Protein AF-A0A966NHW4-F1 (afdb_monomer_lite)

Sequence (56 aa):
MTTFSSVVALRLEGNHLRIAVPNVLVKERIENRYLPILDGVLSDIGKPGTRLVVEV

Structure (mmCIF, N/CA/C/O backbone):
data_AF-A0A966NHW4-F1
#
_entry.id   AF-A0A966NHW4-F1
#
loop_
_atom_site.group_PDB
_atom_site.id
_atom_site.type_symbol
_atom_site.label_atom_id
_atom_site.label_alt_id
_atom_site.label_comp_id
_atom_site.label_as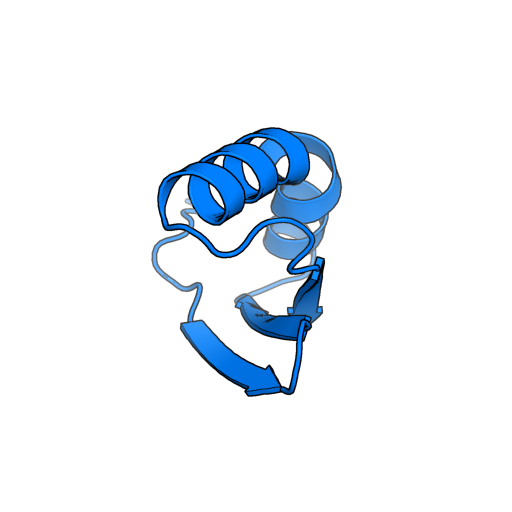ym_id
_atom_site.label_entity_id
_atom_site.label_seq_id
_atom_site.pdbx_PDB_ins_code
_atom_site.Cartn_x
_atom_site.Cartn_y
_atom_site.Cartn_z
_atom_site.occupancy
_atom_site.B_iso_or_equiv
_atom_site.auth_seq_id
_atom_site.auth_comp_id
_atom_site.auth_asym_id
_atom_site.auth_atom_id
_atom_site.pdbx_PDB_model_num
ATOM 1 N N . MET A 1 1 ? 16.487 6.450 -11.678 1.00 47.50 1 MET A N 1
ATOM 2 C CA . MET A 1 1 ? 15.371 7.405 -11.509 1.00 47.50 1 MET A CA 1
ATOM 3 C C . MET A 1 1 ? 14.146 6.592 -11.096 1.00 47.50 1 MET A C 1
ATOM 5 O O . MET A 1 1 ? 13.597 5.883 -11.921 1.00 47.50 1 MET A O 1
ATOM 9 N N . THR A 1 2 ? 13.835 6.541 -9.798 1.00 51.34 2 THR A N 1
ATOM 10 C CA . THR A 1 2 ? 12.802 5.661 -9.210 1.00 51.34 2 THR A CA 1
ATOM 11 C C . THR A 1 2 ? 11.666 6.515 -8.666 1.00 51.34 2 THR A C 1
ATOM 13 O O . THR A 1 2 ? 11.567 6.772 -7.466 1.00 51.34 2 THR A O 1
ATOM 16 N N . THR A 1 3 ? 10.872 7.062 -9.577 1.00 55.31 3 THR A N 1
ATOM 17 C CA . THR A 1 3 ? 9.779 7.974 -9.235 1.00 55.31 3 THR A CA 1
ATOM 18 C C . THR A 1 3 ? 8.476 7.186 -9.117 1.00 55.31 3 THR A C 1
ATOM 20 O O . THR A 1 3 ? 8.272 6.209 -9.832 1.00 55.31 3 THR A O 1
ATOM 23 N N . PHE A 1 4 ? 7.573 7.646 -8.249 1.00 62.84 4 PHE A N 1
ATOM 24 C CA . PHE A 1 4 ? 6.189 7.167 -8.095 1.00 62.84 4 PHE A CA 1
ATOM 25 C C . PHE A 1 4 ? 5.361 7.144 -9.395 1.00 62.84 4 PHE A C 1
ATOM 27 O O . PHE A 1 4 ? 4.239 6.657 -9.402 1.00 62.84 4 PHE A O 1
ATOM 34 N N . SER A 1 5 ? 5.906 7.657 -10.497 1.00 62.31 5 SER A N 1
ATOM 35 C CA . SER A 1 5 ? 5.282 7.778 -11.815 1.00 62.31 5 SER A CA 1
ATOM 36 C C . SER A 1 5 ? 4.776 6.460 -12.405 1.00 62.31 5 SER A C 1
ATOM 38 O O . SER A 1 5 ? 3.941 6.488 -13.299 1.00 62.31 5 SER A O 1
ATOM 40 N N . SER A 1 6 ? 5.280 5.321 -11.931 1.00 74.88 6 SER A N 1
ATOM 41 C CA . SER A 1 6 ? 4.868 3.989 -12.392 1.00 74.88 6 SER A CA 1
ATOM 42 C C . SER A 1 6 ? 3.956 3.262 -11.400 1.00 74.88 6 SER A C 1
ATOM 44 O O . SER A 1 6 ? 3.725 2.069 -11.565 1.00 74.88 6 SER A O 1
ATOM 46 N N . VAL A 1 7 ? 3.478 3.945 -10.353 1.00 82.38 7 VAL A N 1
ATOM 47 C CA . VAL A 1 7 ? 2.527 3.366 -9.400 1.00 82.38 7 VAL A CA 1
ATOM 48 C C . VAL A 1 7 ? 1.125 3.433 -9.990 1.00 82.38 7 VAL A C 1
ATOM 50 O O . VAL A 1 7 ? 0.663 4.507 -10.375 1.00 82.38 7 VAL A O 1
ATOM 53 N N . VAL A 1 8 ? 0.442 2.292 -10.044 1.00 85.81 8 VAL A N 1
ATOM 54 C CA . VAL A 1 8 ? -0.906 2.187 -10.616 1.00 85.81 8 VAL A CA 1
ATOM 55 C C . VAL A 1 8 ? -1.869 1.677 -9.554 1.00 85.81 8 VAL A C 1
ATOM 57 O O . VAL A 1 8 ? -1.590 0.690 -8.877 1.00 85.81 8 VAL A O 1
ATOM 60 N N . ALA A 1 9 ? -3.017 2.338 -9.402 1.00 87.19 9 ALA A N 1
ATOM 61 C CA . ALA A 1 9 ? -4.086 1.837 -8.548 1.00 87.19 9 ALA A CA 1
ATOM 62 C C . ALA A 1 9 ? -4.753 0.629 -9.215 1.00 87.19 9 ALA A C 1
ATOM 64 O O . ALA A 1 9 ? -5.249 0.732 -10.335 1.00 87.19 9 ALA A O 1
ATOM 65 N N . LEU A 1 10 ? -4.764 -0.510 -8.524 1.00 89.25 10 LEU A N 1
ATOM 66 C CA . LEU A 1 10 ? -5.360 -1.742 -9.032 1.00 89.25 10 LEU A CA 1
ATOM 67 C C . LEU A 1 10 ? -6.831 -1.842 -8.642 1.00 89.25 10 LEU A C 1
ATOM 69 O O . LEU A 1 10 ? -7.696 -2.062 -9.489 1.00 89.25 10 LEU A O 1
ATOM 73 N N . ARG A 1 11 ? -7.119 -1.715 -7.343 1.00 89.56 11 ARG A N 1
ATOM 74 C CA . ARG A 1 11 ? -8.472 -1.890 -6.813 1.00 89.56 11 ARG A CA 1
ATOM 75 C C . ARG A 1 11 ? -8.619 -1.270 -5.429 1.00 89.56 11 ARG A C 1
ATOM 77 O O . ARG A 1 11 ? -7.672 -1.257 -4.649 1.00 89.56 11 ARG A O 1
ATOM 84 N N . LEU A 1 12 ? -9.827 -0.812 -5.117 1.00 87.88 12 LEU A N 1
ATOM 85 C CA . LEU A 1 12 ? -10.256 -0.504 -3.757 1.00 87.88 12 LEU A CA 1
ATOM 86 C C . LEU A 1 12 ? -11.297 -1.543 -3.325 1.00 87.88 12 LEU A C 1
ATOM 88 O O . LEU A 1 12 ? -12.379 -1.598 -3.907 1.00 87.88 12 LEU A O 1
ATOM 92 N N . GLU A 1 13 ? -10.968 -2.360 -2.325 1.00 88.19 13 GLU A N 1
ATOM 93 C CA . GLU A 1 13 ? -11.867 -3.379 -1.766 1.00 88.19 13 GLU A CA 1
ATOM 94 C C . GLU A 1 13 ? -12.112 -3.096 -0.285 1.00 88.19 13 GLU A C 1
ATOM 96 O O . GLU A 1 13 ? -11.226 -3.255 0.560 1.00 88.19 13 GLU A O 1
ATOM 101 N N . GLY A 1 14 ? -13.325 -2.639 0.036 1.00 87.56 14 GLY A N 1
ATOM 102 C CA . GLY A 1 14 ? -13.656 -2.171 1.379 1.00 87.56 14 GLY A CA 1
ATOM 103 C C . GLY A 1 14 ? -12.725 -1.033 1.794 1.00 87.56 14 GLY A C 1
ATOM 104 O O . GLY A 1 14 ? -12.765 0.044 1.205 1.00 87.56 14 GLY A O 1
ATOM 105 N N . ASN A 1 15 ? -11.870 -1.301 2.783 1.00 90.69 15 ASN A N 1
ATOM 106 C CA . ASN A 1 15 ? -10.888 -0.348 3.299 1.00 90.69 15 ASN A CA 1
ATOM 107 C C . ASN A 1 15 ? -9.445 -0.671 2.875 1.00 90.69 15 ASN A C 1
ATOM 109 O O . ASN A 1 15 ? -8.512 -0.225 3.530 1.00 90.69 15 ASN A O 1
ATOM 113 N N . HIS A 1 16 ? -9.239 -1.473 1.828 1.00 90.88 16 HIS A N 1
ATOM 114 C CA . HIS A 1 16 ? -7.907 -1.793 1.312 1.00 90.88 16 HIS A CA 1
ATOM 115 C C . HIS A 1 16 ? -7.729 -1.213 -0.091 1.00 90.88 16 HIS A C 1
ATOM 117 O O . HIS A 1 16 ? -8.411 -1.627 -1.032 1.00 90.88 16 HIS A O 1
ATOM 123 N N . LEU A 1 17 ? -6.810 -0.257 -0.232 1.00 90.25 17 LEU A N 1
ATOM 124 C CA . LEU A 1 17 ? -6.408 0.300 -1.520 1.00 90.25 17 LEU A CA 1
ATOM 125 C C . LEU A 1 17 ? -5.166 -0.436 -2.017 1.00 90.25 17 LEU A C 1
ATOM 127 O O . LEU A 1 17 ? -4.080 -0.286 -1.459 1.00 90.25 17 LEU A O 1
ATOM 131 N N . ARG A 1 18 ? -5.329 -1.217 -3.081 1.00 92.94 18 ARG A N 1
ATOM 132 C CA . ARG A 1 18 ? -4.259 -2.007 -3.684 1.00 92.94 18 ARG A CA 1
ATOM 133 C C . ARG A 1 18 ? -3.586 -1.230 -4.809 1.00 92.94 18 ARG A C 1
ATOM 135 O O . ARG A 1 18 ? -4.266 -0.744 -5.718 1.00 92.94 18 ARG A O 1
ATOM 142 N N . ILE A 1 19 ? -2.262 -1.136 -4.754 1.00 91.12 19 ILE A N 1
ATOM 143 C CA . ILE A 1 19 ? -1.434 -0.462 -5.756 1.00 91.12 19 ILE A CA 1
ATOM 144 C C . ILE A 1 19 ? -0.346 -1.402 -6.281 1.00 91.12 19 ILE A C 1
ATOM 146 O O . ILE A 1 19 ? 0.230 -2.176 -5.518 1.00 91.12 19 ILE A O 1
ATOM 150 N N . ALA A 1 20 ? -0.056 -1.305 -7.575 1.00 91.50 20 ALA A N 1
ATOM 151 C CA . ALA A 1 20 ? 1.082 -1.954 -8.215 1.00 91.50 20 ALA A CA 1
ATOM 152 C C . ALA A 1 20 ? 2.261 -0.984 -8.295 1.00 91.50 20 ALA A C 1
ATOM 154 O O . ALA A 1 20 ? 2.073 0.196 -8.611 1.00 91.50 20 ALA A O 1
ATOM 155 N N . VAL A 1 21 ? 3.471 -1.476 -8.047 1.00 89.75 21 VAL A N 1
ATOM 156 C CA . VAL A 1 21 ? 4.720 -0.714 -8.139 1.00 89.75 21 VAL A CA 1
ATOM 157 C C . VAL A 1 21 ? 5.729 -1.457 -9.015 1.00 89.75 21 VAL A C 1
ATOM 159 O O . VAL A 1 21 ? 5.718 -2.677 -9.060 1.00 89.75 21 VAL A O 1
ATOM 162 N N . PRO A 1 22 ? 6.659 -0.766 -9.692 1.00 87.75 22 PRO A N 1
ATOM 163 C CA . PRO A 1 22 ? 7.498 -1.402 -10.711 1.00 87.75 22 PRO A CA 1
ATOM 164 C C . PRO A 1 22 ? 8.611 -2.308 -10.159 1.00 87.75 22 PRO A C 1
ATOM 166 O O . PRO A 1 22 ? 9.258 -3.009 -10.932 1.00 87.75 22 PRO A O 1
ATOM 169 N N . ASN A 1 23 ? 8.942 -2.216 -8.866 1.00 86.94 23 ASN A N 1
ATOM 170 C CA . ASN A 1 23 ? 9.974 -3.032 -8.224 1.00 86.94 23 ASN A CA 1
ATOM 171 C C . ASN A 1 23 ? 9.916 -2.929 -6.691 1.00 86.94 23 ASN A C 1
ATOM 173 O O . ASN A 1 23 ? 9.344 -1.994 -6.123 1.00 86.94 23 ASN A O 1
ATOM 177 N N . VAL A 1 24 ? 10.601 -3.867 -6.031 1.00 89.50 24 VAL A N 1
ATOM 178 C CA . VAL A 1 24 ? 10.709 -3.972 -4.566 1.00 89.50 24 VAL A CA 1
ATOM 179 C C . VAL A 1 24 ? 11.260 -2.696 -3.924 1.00 89.50 24 VAL A C 1
ATOM 181 O O . VAL A 1 24 ? 10.761 -2.272 -2.890 1.00 89.50 24 VAL A O 1
ATOM 184 N N . LEU A 1 25 ? 12.220 -2.017 -4.558 1.00 88.31 25 LEU A N 1
ATOM 185 C CA . LEU A 1 25 ? 12.799 -0.784 -4.015 1.00 88.31 25 LEU A CA 1
ATOM 186 C C . LEU A 1 25 ? 11.757 0.343 -3.888 1.00 88.31 25 LEU A C 1
ATOM 188 O O . LEU A 1 25 ? 11.804 1.139 -2.949 1.00 88.31 25 LEU A O 1
ATOM 192 N N . VAL A 1 26 ? 10.810 0.431 -4.829 1.00 87.56 26 VAL A N 1
ATOM 193 C CA . VAL A 1 26 ? 9.688 1.375 -4.721 1.00 87.56 26 VAL A CA 1
ATOM 194 C C . VAL A 1 26 ? 8.733 0.935 -3.616 1.00 87.56 26 VAL A C 1
ATOM 196 O O . VAL A 1 26 ? 8.329 1.784 -2.825 1.00 87.56 26 VAL A O 1
ATOM 199 N N . LYS A 1 27 ? 8.432 -0.365 -3.506 1.00 89.12 27 LYS A N 1
ATOM 200 C CA . LYS A 1 27 ? 7.594 -0.904 -2.425 1.00 89.12 27 LYS A CA 1
ATOM 201 C C . LYS A 1 27 ? 8.144 -0.544 -1.043 1.00 89.12 27 LYS A C 1
ATOM 203 O O . LYS A 1 27 ? 7.449 0.116 -0.276 1.00 89.12 27 LYS A O 1
ATOM 208 N N . GLU A 1 28 ? 9.410 -0.859 -0.774 1.00 89.81 28 GLU A N 1
ATOM 209 C CA . GLU A 1 28 ? 10.062 -0.555 0.507 1.00 89.81 28 GLU A CA 1
ATOM 210 C C . GLU A 1 28 ? 10.073 0.942 0.809 1.00 89.81 28 GLU A C 1
ATOM 212 O O . GLU A 1 28 ? 9.906 1.365 1.951 1.00 89.81 28 GLU A O 1
ATOM 217 N N . ARG A 1 29 ? 10.266 1.773 -0.217 1.00 88.94 29 ARG A N 1
ATOM 218 C CA . ARG A 1 29 ? 10.237 3.223 -0.052 1.00 88.94 29 ARG A CA 1
ATOM 219 C C . ARG A 1 29 ? 8.840 3.699 0.351 1.00 88.94 29 ARG A C 1
ATOM 221 O O . ARG A 1 29 ? 8.744 4.551 1.233 1.00 88.94 29 ARG A O 1
ATOM 228 N N . ILE A 1 30 ? 7.784 3.177 -0.275 1.00 88.56 30 ILE A N 1
ATOM 229 C CA . ILE A 1 30 ? 6.399 3.506 0.084 1.00 88.56 30 ILE A CA 1
ATOM 230 C C . ILE A 1 30 ? 6.121 3.100 1.526 1.00 88.56 30 ILE A C 1
ATOM 232 O O . ILE A 1 30 ? 5.724 3.952 2.320 1.00 88.56 30 ILE A O 1
ATOM 236 N N . GLU A 1 31 ? 6.407 1.843 1.861 1.00 89.62 31 GLU A N 1
ATOM 237 C CA . GLU A 1 31 ? 6.141 1.259 3.176 1.00 89.62 31 GLU A CA 1
ATOM 238 C C . GLU A 1 31 ? 6.899 1.988 4.294 1.00 89.62 31 GLU A C 1
ATOM 240 O O . GLU A 1 31 ? 6.313 2.340 5.311 1.00 89.62 31 GLU A O 1
ATOM 245 N N . ASN A 1 32 ? 8.178 2.311 4.093 1.00 90.31 32 ASN A N 1
ATOM 246 C CA . ASN A 1 32 ? 9.000 2.868 5.170 1.00 90.31 32 ASN A CA 1
ATOM 247 C C . ASN A 1 32 ? 8.978 4.398 5.267 1.00 90.31 32 ASN A C 1
ATOM 249 O O . ASN A 1 32 ? 9.298 4.944 6.321 1.00 90.31 32 ASN A O 1
ATOM 253 N N . ARG A 1 33 ? 8.667 5.115 4.178 1.00 89.75 33 ARG A N 1
ATOM 254 C CA . ARG A 1 33 ? 8.813 6.583 4.138 1.00 89.75 33 ARG A CA 1
ATOM 255 C C . ARG A 1 33 ? 7.529 7.330 3.817 1.00 89.75 33 ARG A C 1
ATOM 257 O O . ARG A 1 33 ? 7.358 8.444 4.305 1.00 89.75 33 ARG A O 1
ATOM 264 N N . TYR A 1 34 ? 6.662 6.769 2.979 1.00 88.75 34 TYR A N 1
ATOM 265 C CA . TYR A 1 34 ? 5.513 7.508 2.453 1.00 88.75 34 TYR A CA 1
ATOM 266 C C . TYR A 1 34 ? 4.176 7.079 3.049 1.00 88.75 34 TYR A C 1
ATOM 268 O O . TYR A 1 34 ? 3.234 7.855 2.930 1.00 88.75 34 TYR A O 1
ATOM 276 N N . LEU A 1 35 ? 4.090 5.935 3.740 1.00 87.19 35 LEU A N 1
ATOM 277 C CA . LEU A 1 35 ? 2.862 5.514 4.427 1.00 87.19 35 LEU A CA 1
ATOM 278 C C . LEU A 1 35 ? 2.238 6.619 5.297 1.00 87.19 35 LEU A C 1
ATOM 280 O O . LEU A 1 35 ? 1.066 6.904 5.077 1.00 87.19 35 LEU A O 1
ATOM 284 N N . PRO A 1 36 ? 2.977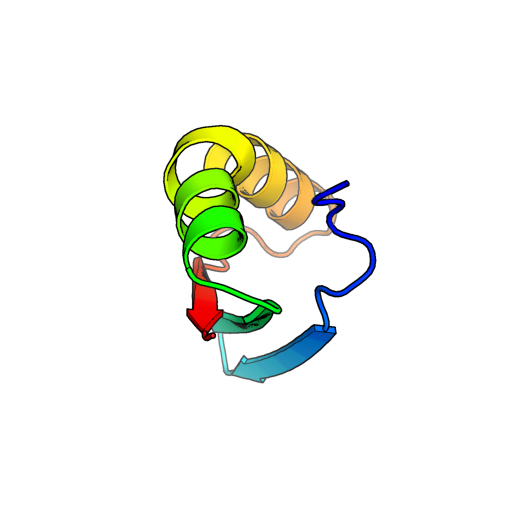 7.339 6.168 1.00 88.56 36 PRO A N 1
ATOM 285 C CA . PRO A 1 36 ? 2.368 8.388 6.993 1.00 88.56 36 PRO A CA 1
ATOM 286 C C . PRO A 1 36 ? 1.751 9.530 6.175 1.00 88.56 36 PRO A C 1
ATOM 288 O O . PRO A 1 36 ? 0.722 10.089 6.543 1.00 88.56 36 PRO A O 1
ATOM 291 N N . ILE A 1 37 ? 2.377 9.876 5.045 1.00 89.62 37 ILE A N 1
ATOM 292 C CA . ILE A 1 37 ? 1.880 10.919 4.139 1.00 89.62 37 ILE A CA 1
ATOM 293 C C . ILE A 1 37 ? 0.627 10.420 3.416 1.00 89.62 37 ILE A C 1
ATOM 295 O O . ILE A 1 37 ? -0.348 11.156 3.295 1.00 89.62 37 ILE A O 1
ATOM 299 N N . LEU A 1 38 ? 0.643 9.173 2.945 1.00 88.19 38 LEU A N 1
ATOM 300 C CA . LEU A 1 38 ? -0.487 8.568 2.245 1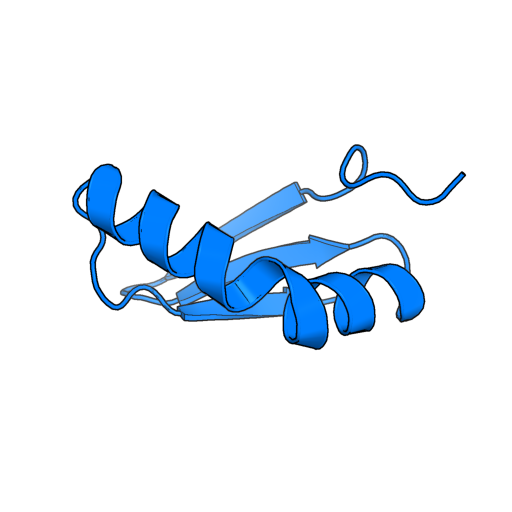.00 88.19 38 LEU A CA 1
ATOM 301 C C . LEU A 1 38 ? -1.690 8.375 3.173 1.00 88.19 38 LEU A C 1
ATOM 303 O O . LEU A 1 38 ? -2.806 8.656 2.750 1.00 88.19 38 LEU A O 1
ATOM 307 N N . ASP A 1 39 ? -1.475 7.996 4.433 1.00 89.06 39 ASP A N 1
ATOM 308 C CA . ASP A 1 39 ? -2.532 7.902 5.447 1.00 89.06 39 ASP A CA 1
ATOM 309 C C . ASP A 1 39 ? -3.169 9.270 5.737 1.00 89.06 39 ASP A C 1
ATOM 311 O O . ASP A 1 39 ? -4.394 9.374 5.867 1.00 89.06 39 ASP A O 1
ATOM 315 N N . GLY A 1 40 ? -2.355 10.333 5.785 1.00 90.00 40 GLY A N 1
ATOM 316 C CA . GLY A 1 40 ? -2.837 11.712 5.890 1.00 90.00 40 GLY A CA 1
ATOM 317 C C . GLY A 1 40 ? -3.713 12.098 4.699 1.00 90.00 40 GLY A C 1
ATOM 318 O O . GLY A 1 40 ? -4.862 12.488 4.878 1.00 90.00 40 GLY A O 1
ATOM 319 N N . VAL A 1 41 ? -3.225 11.870 3.476 1.00 90.25 41 VAL A N 1
ATOM 320 C CA . VAL A 1 41 ? -3.981 12.159 2.245 1.00 90.25 41 VAL A CA 1
ATOM 321 C C . VAL A 1 41 ? -5.281 11.352 2.173 1.00 90.25 41 VAL A C 1
ATOM 323 O O . VAL A 1 41 ? -6.315 11.898 1.797 1.00 90.25 41 VAL A O 1
ATOM 326 N N . LEU A 1 42 ? -5.259 10.067 2.539 1.00 90.31 42 LEU A N 1
ATOM 327 C CA . LEU A 1 42 ? -6.454 9.216 2.574 1.00 90.31 42 LEU A CA 1
ATOM 328 C C . LEU A 1 42 ? -7.487 9.739 3.578 1.00 90.31 42 LEU A C 1
ATOM 330 O O . LEU A 1 42 ? -8.685 9.731 3.291 1.00 90.31 42 LEU A O 1
ATOM 334 N N . SER A 1 43 ? -7.030 10.243 4.722 1.00 91.38 43 SER A N 1
ATOM 335 C CA . SER A 1 43 ? -7.897 10.884 5.711 1.00 91.38 43 SER A CA 1
ATOM 336 C C . SER A 1 43 ? -8.491 12.192 5.179 1.00 91.38 43 SER A C 1
ATOM 338 O O . SER A 1 43 ? -9.702 12.389 5.287 1.00 91.38 43 SER A O 1
ATOM 340 N N . ASP A 1 44 ? -7.681 13.029 4.525 1.00 92.50 44 ASP A N 1
ATOM 341 C CA . ASP A 1 44 ? -8.100 14.319 3.959 1.00 92.50 44 ASP A CA 1
ATOM 342 C C . ASP A 1 44 ? -9.157 14.167 2.854 1.00 92.50 44 ASP A C 1
ATOM 344 O O . ASP A 1 44 ? -10.065 14.990 2.739 1.00 92.50 44 ASP A O 1
ATOM 348 N N . ILE A 1 45 ? -9.096 13.087 2.067 1.00 91.12 45 ILE A N 1
ATOM 349 C CA . ILE A 1 45 ? -10.110 12.781 1.040 1.00 91.12 45 ILE A CA 1
ATOM 350 C C . ILE A 1 45 ? -11.339 12.035 1.593 1.00 91.12 45 ILE A C 1
ATOM 352 O O . ILE A 1 45 ? -12.142 11.511 0.818 1.00 91.12 45 ILE A O 1
ATOM 356 N N . GLY A 1 46 ? -11.492 11.950 2.919 1.00 89.19 46 GLY A N 1
ATOM 357 C CA . GLY A 1 46 ? -12.648 11.326 3.568 1.00 89.19 46 GLY A CA 1
AT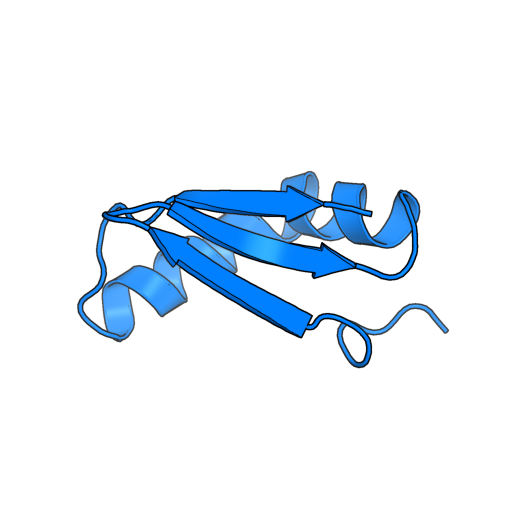OM 358 C C . GLY A 1 46 ? -12.633 9.795 3.551 1.00 89.19 46 GLY A C 1
ATOM 359 O O . GLY A 1 46 ? -13.685 9.172 3.693 1.00 89.19 46 GLY A O 1
ATOM 360 N N . LYS A 1 47 ? -11.457 9.175 3.393 1.00 88.38 47 LYS A N 1
ATOM 361 C CA . LYS A 1 47 ? -11.247 7.719 3.489 1.00 88.38 47 LYS A CA 1
ATOM 362 C C . LYS A 1 47 ? -10.331 7.343 4.664 1.00 88.38 47 LYS A C 1
ATOM 364 O O . LYS A 1 47 ? -9.311 6.674 4.470 1.00 88.38 47 LYS A O 1
ATOM 369 N N . PRO A 1 48 ? -10.669 7.756 5.900 1.00 87.38 48 PRO A N 1
ATOM 370 C CA . PRO A 1 48 ? -9.859 7.429 7.062 1.00 87.38 48 PRO A CA 1
ATOM 371 C C . PRO A 1 48 ? -9.809 5.912 7.287 1.00 87.38 48 PRO A C 1
ATOM 373 O O . PRO A 1 48 ? -10.794 5.189 7.122 1.00 87.38 48 PRO A O 1
ATOM 376 N N . GLY A 1 49 ? -8.635 5.422 7.681 1.00 86.25 49 GLY A N 1
ATOM 377 C CA . GLY A 1 49 ? -8.404 4.008 7.972 1.00 86.25 49 GLY A CA 1
ATOM 378 C C . GLY A 1 49 ? -8.243 3.109 6.744 1.00 86.25 49 GLY A C 1
ATOM 379 O O . GLY A 1 49 ? -8.030 1.907 6.925 1.00 86.25 49 GLY A O 1
ATOM 380 N N . THR A 1 50 ? -8.325 3.647 5.519 1.00 91.50 50 THR A N 1
ATOM 381 C CA . THR A 1 50 ? -7.977 2.882 4.317 1.00 91.50 50 THR A CA 1
ATOM 382 C C . THR A 1 50 ? -6.516 2.458 4.391 1.00 91.50 50 THR A C 1
ATOM 384 O O . THR A 1 50 ? -5.622 3.287 4.486 1.00 91.50 50 THR A O 1
ATOM 387 N N . ARG A 1 51 ? -6.271 1.150 4.348 1.00 88.69 51 ARG A N 1
ATOM 388 C CA . ARG A 1 51 ? -4.935 0.561 4.356 1.00 88.69 51 ARG A CA 1
ATOM 389 C C . ARG A 1 51 ? -4.416 0.430 2.938 1.00 88.69 51 ARG A C 1
ATOM 391 O O . ARG A 1 51 ? -5.088 -0.135 2.071 1.00 88.69 51 ARG A O 1
ATOM 398 N N . LEU A 1 52 ? -3.198 0.902 2.720 1.00 89.12 52 LEU A N 1
ATOM 399 C CA . LEU A 1 52 ? -2.495 0.692 1.465 1.00 89.12 52 LEU A CA 1
ATOM 400 C C . LEU A 1 52 ? -1.947 -0.741 1.401 1.00 89.12 52 LEU A C 1
ATOM 402 O O . LEU A 1 52 ? -1.294 -1.203 2.335 1.00 89.12 52 LEU A O 1
ATOM 406 N N . VAL A 1 53 ? -2.181 -1.432 0.289 1.00 91.06 53 VAL A N 1
ATOM 407 C CA . VAL A 1 53 ? -1.603 -2.749 -0.004 1.00 91.06 53 VAL A CA 1
ATOM 408 C C . VAL A 1 53 ? -0.715 -2.606 -1.232 1.00 91.06 53 VAL A C 1
ATOM 410 O O . VAL A 1 53 ? -1.203 -2.288 -2.316 1.00 91.06 53 VAL A O 1
ATOM 413 N N . VAL A 1 54 ? 0.590 -2.813 -1.054 1.00 90.06 54 VAL A N 1
ATOM 414 C CA . VAL A 1 54 ? 1.592 -2.592 -2.103 1.00 90.06 54 VAL A CA 1
ATOM 415 C C . VAL A 1 54 ? 2.042 -3.917 -2.709 1.00 90.06 54 VAL A C 1
ATOM 417 O O . VAL A 1 54 ? 2.589 -4.787 -2.019 1.00 90.06 54 VAL A O 1
ATOM 420 N N . GLU A 1 55 ? 1.848 -4.051 -4.015 1.00 88.56 55 GLU A N 1
ATOM 421 C CA . GLU A 1 55 ? 2.234 -5.219 -4.809 1.00 88.56 55 GLU A CA 1
ATOM 422 C C . GLU A 1 55 ? 3.261 -4.824 -5.869 1.00 88.56 55 GLU A C 1
ATOM 424 O O . GLU A 1 55 ? 3.218 -3.706 -6.378 1.00 88.56 55 GLU A O 1
ATOM 429 N N . VAL A 1 56 ? 4.206 -5.724 -6.151 1.00 87.06 56 VAL A N 1
ATOM 430 C CA . VAL A 1 56 ? 5.225 -5.563 -7.201 1.00 87.06 56 VAL A CA 1
ATOM 431 C C . VAL A 1 56 ? 4.784 -6.339 -8.430 1.00 87.06 56 VAL A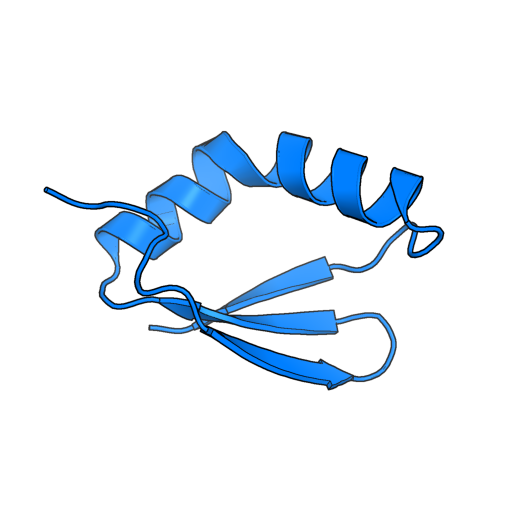 C 1
ATOM 433 O O . VAL A 1 56 ? 4.413 -7.518 -8.235 1.00 87.06 56 VAL A O 1
#

pLDDT: mean 85.88, std 9.9, range [47.5, 92.94]

Radius of gyration: 11.0 Å; chains: 1; bounding box: 29×20×20 Å

Foldseek 3Di:
DQDCPQKDFDDDDPLETEIEGPDPVNVCCCVPPVVVVVQVVCVVVVNHNRHYHYHD

Secondary st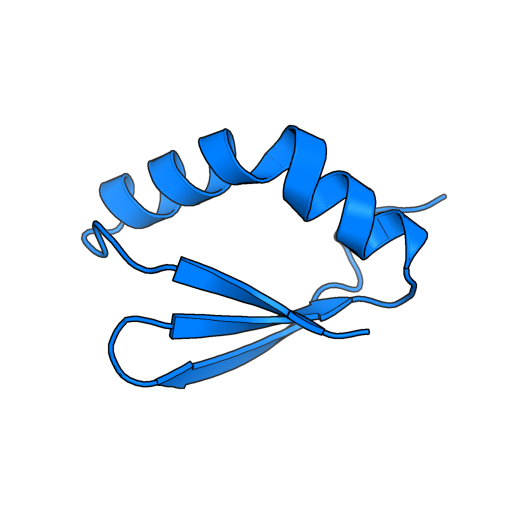ructure (DSSP, 8-state):
---GGG-EEEEEETTEEEEE-SSHHHHHHIIIIIHHHHHHHHHHTT-TTPEEEEE-